Protein AF-A0A3C0GEG6-F1 (afdb_monomer_lite)

Structure (mmCIF, N/CA/C/O backbone):
data_AF-A0A3C0GEG6-F1
#
_entry.id   AF-A0A3C0GEG6-F1
#
loop_
_atom_site.group_PDB
_atom_site.id
_atom_site.type_symbol
_atom_site.label_atom_id
_atom_site.label_alt_id
_atom_site.label_comp_id
_atom_site.label_asym_id
_atom_site.label_entity_id
_atom_site.label_seq_id
_atom_site.pdbx_PDB_ins_code
_atom_site.Cartn_x
_atom_site.Cartn_y
_atom_site.Cartn_z
_atom_site.occupancy
_atom_site.B_iso_or_equiv
_atom_site.auth_seq_id
_atom_site.auth_comp_id
_atom_site.auth_asym_id
_atom_site.auth_atom_id
_atom_site.pdbx_PDB_model_num
ATOM 1 N N . MET A 1 1 ? 10.874 6.502 -2.521 1.00 79.62 1 MET A N 1
ATOM 2 C CA . MET A 1 1 ? 10.383 5.287 -1.843 1.00 79.62 1 MET A CA 1
ATOM 3 C C . MET A 1 1 ? 10.050 5.652 -0.410 1.00 79.62 1 MET A C 1
ATOM 5 O O . MET A 1 1 ? 10.951 6.096 0.298 1.00 79.62 1 MET A O 1
ATOM 9 N N . GLN A 1 2 ? 8.773 5.549 -0.055 1.00 89.81 2 GLN A N 1
ATOM 10 C CA . GLN A 1 2 ? 8.200 5.941 1.238 1.00 89.81 2 GLN A CA 1
ATOM 11 C C . GLN A 1 2 ? 8.110 4.733 2.183 1.00 89.81 2 GLN A C 1
ATOM 13 O O . GLN A 1 2 ? 8.293 3.603 1.742 1.00 89.81 2 GLN A O 1
ATOM 18 N N . GLY A 1 3 ? 7.861 4.957 3.477 1.00 93.00 3 GLY A N 1
ATOM 19 C CA . GLY A 1 3 ? 7.609 3.870 4.434 1.00 93.00 3 GLY A CA 1
ATOM 20 C C . GLY A 1 3 ? 8.816 2.971 4.723 1.00 93.00 3 GLY A C 1
ATOM 21 O O . GLY A 1 3 ? 8.634 1.797 5.023 1.00 93.00 3 GLY A O 1
ATOM 22 N N . LYS A 1 4 ? 10.052 3.483 4.606 1.00 94.38 4 LYS A N 1
ATOM 23 C CA . LYS A 1 4 ? 11.283 2.700 4.855 1.00 94.38 4 LYS A CA 1
ATOM 24 C C . LYS A 1 4 ? 11.605 2.502 6.331 1.00 94.38 4 LYS A C 1
ATOM 26 O O . LYS A 1 4 ? 12.376 1.613 6.675 1.00 94.38 4 LYS A O 1
ATOM 31 N N . THR A 1 5 ? 11.088 3.373 7.185 1.00 96.69 5 THR A N 1
ATOM 32 C CA . THR A 1 5 ? 11.257 3.289 8.634 1.00 96.69 5 THR A CA 1
ATOM 33 C C . THR A 1 5 ? 9.897 3.085 9.281 1.00 96.69 5 THR A C 1
ATOM 35 O O . THR A 1 5 ? 8.890 3.529 8.728 1.00 96.69 5 THR A O 1
ATOM 38 N N . ALA A 1 6 ? 9.872 2.473 10.468 1.00 95.31 6 ALA A N 1
ATOM 39 C CA . ALA A 1 6 ? 8.636 2.268 11.228 1.00 95.31 6 ALA A CA 1
ATOM 40 C C . ALA A 1 6 ? 7.852 3.581 11.394 1.00 95.31 6 ALA A C 1
ATOM 42 O O . ALA A 1 6 ? 6.694 3.657 11.011 1.00 95.31 6 ALA A O 1
ATOM 43 N N . LYS A 1 7 ? 8.536 4.662 11.794 1.00 97.12 7 LYS A N 1
ATOM 44 C CA . LYS A 1 7 ? 7.929 5.995 11.923 1.00 97.12 7 LYS A CA 1
ATOM 45 C C . LYS A 1 7 ? 7.302 6.512 10.622 1.00 97.12 7 LYS A C 1
ATOM 47 O O . LYS A 1 7 ? 6.269 7.167 10.654 1.00 97.12 7 LYS A O 1
ATOM 52 N N . GLN A 1 8 ? 7.936 6.279 9.470 1.00 97.31 8 GLN A N 1
ATOM 53 C CA . GLN A 1 8 ? 7.353 6.679 8.185 1.00 97.31 8 GLN A CA 1
ATOM 54 C C . GLN A 1 8 ? 6.134 5.827 7.828 1.00 97.31 8 GLN A C 1
ATOM 56 O O . GLN A 1 8 ? 5.173 6.371 7.300 1.00 97.31 8 GLN A O 1
ATOM 61 N N . ALA A 1 9 ? 6.180 4.518 8.091 1.00 97.19 9 ALA A N 1
ATOM 62 C CA . ALA A 1 9 ? 5.053 3.623 7.847 1.00 97.19 9 ALA A CA 1
ATOM 63 C C . ALA A 1 9 ? 3.850 3.983 8.736 1.00 97.19 9 ALA A C 1
ATOM 65 O O . ALA A 1 9 ? 2.743 4.086 8.222 1.00 97.19 9 ALA A O 1
ATOM 66 N N . GLU A 1 10 ? 4.080 4.286 10.017 1.00 97.94 10 GLU A N 1
ATOM 67 C CA . GLU A 1 10 ? 3.051 4.744 10.965 1.00 97.94 10 GLU A CA 1
ATOM 68 C C . GLU A 1 10 ? 2.365 6.032 10.494 1.00 97.94 10 GLU A C 1
ATOM 70 O O . GLU A 1 10 ? 1.141 6.083 10.421 1.00 97.94 10 GLU A O 1
ATOM 75 N N . ILE 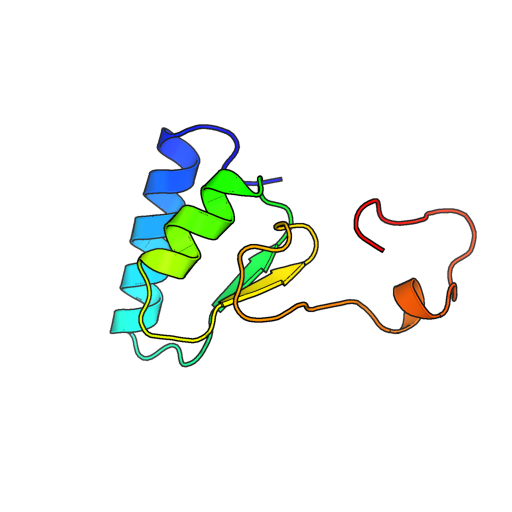A 1 11 ? 3.137 7.046 10.080 1.00 98.19 11 ILE A N 1
ATOM 76 C CA . ILE A 1 11 ? 2.568 8.299 9.551 1.00 98.19 11 ILE A CA 1
ATOM 77 C C . ILE A 1 11 ? 1.685 8.028 8.324 1.00 98.19 11 ILE A C 1
ATOM 79 O O . ILE A 1 11 ? 0.631 8.642 8.170 1.00 98.19 11 ILE A O 1
ATOM 83 N N . ILE A 1 12 ? 2.108 7.129 7.432 1.00 98.06 12 ILE A N 1
ATOM 84 C CA . ILE A 1 12 ? 1.330 6.814 6.227 1.00 98.06 12 ILE A CA 1
ATOM 85 C C . ILE A 1 12 ? 0.077 6.010 6.581 1.00 98.06 12 ILE A C 1
ATOM 87 O O . ILE A 1 12 ? -0.967 6.240 5.979 1.00 98.06 12 ILE A O 1
ATOM 91 N N . LEU A 1 13 ? 0.151 5.115 7.566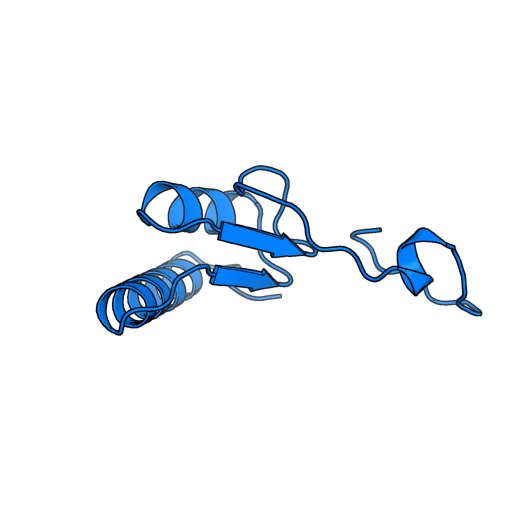 1.00 98.50 13 LEU A N 1
ATOM 92 C CA . LEU A 1 13 ? -1.008 4.388 8.075 1.00 98.50 13 LEU A CA 1
ATOM 93 C C . LEU A 1 13 ? -2.067 5.349 8.635 1.00 98.50 13 LEU A C 1
ATOM 95 O O . LEU A 1 13 ? -3.232 5.250 8.258 1.00 98.50 13 LEU A O 1
ATOM 99 N N . GLU A 1 14 ? -1.663 6.319 9.459 1.00 98.56 14 GLU A N 1
ATOM 100 C CA . GLU A 1 14 ? -2.568 7.348 9.992 1.00 98.56 14 GLU A CA 1
ATOM 101 C C . GLU A 1 14 ? -3.230 8.155 8.863 1.00 98.56 14 GLU A C 1
ATOM 103 O O . GLU A 1 14 ? -4.442 8.375 8.861 1.00 98.56 14 GLU A O 1
ATOM 108 N N . GLN A 1 15 ? -2.451 8.556 7.853 1.00 98.44 15 GLN A N 1
ATOM 109 C CA . GLN A 1 15 ? -2.970 9.259 6.675 1.00 98.44 15 GLN A CA 1
ATOM 110 C C . GLN A 1 15 ? -3.954 8.400 5.873 1.00 98.44 15 GLN A C 1
ATOM 112 O O . GLN A 1 15 ? -4.991 8.895 5.432 1.00 98.44 15 GLN A O 1
ATOM 117 N N . ALA A 1 16 ? -3.644 7.120 5.687 1.00 98.56 16 ALA A N 1
ATOM 118 C CA . ALA A 1 16 ? -4.481 6.182 4.956 1.00 98.56 16 ALA A CA 1
ATOM 119 C C . ALA A 1 16 ? -5.832 5.956 5.654 1.00 98.56 16 ALA A C 1
ATOM 121 O O . ALA A 1 16 ? -6.876 5.968 5.000 1.00 98.56 16 ALA A O 1
ATOM 122 N N . GLN A 1 17 ? -5.826 5.830 6.984 1.00 98.69 17 GLN A N 1
ATOM 123 C CA . GLN A 1 17 ? -7.042 5.728 7.793 1.00 98.69 17 GLN A CA 1
ATOM 124 C C . GLN A 1 17 ? -7.881 7.008 7.711 1.00 98.69 17 GLN A C 1
ATOM 126 O O . GLN A 1 17 ? -9.082 6.930 7.461 1.00 98.69 17 GLN A O 1
ATOM 131 N N . ALA A 1 18 ? -7.251 8.183 7.811 1.00 98.75 18 ALA A N 1
ATOM 132 C CA . ALA A 1 18 ? -7.948 9.461 7.671 1.00 98.75 18 ALA A CA 1
ATOM 133 C C . ALA A 1 18 ? -8.600 9.625 6.284 1.00 98.75 18 ALA A C 1
ATOM 135 O O . ALA A 1 18 ? -9.714 10.136 6.172 1.00 98.75 18 ALA A O 1
ATOM 136 N N . LEU A 1 19 ? -7.940 9.161 5.215 1.00 98.62 19 LEU A N 1
ATOM 137 C CA . LEU A 1 19 ? -8.516 9.154 3.867 1.00 98.62 19 LEU A CA 1
ATOM 138 C C . LEU A 1 19 ? -9.720 8.209 3.761 1.00 98.62 19 LEU A C 1
ATOM 140 O O . LEU A 1 19 ? -10.734 8.585 3.171 1.00 98.62 19 LEU A O 1
ATOM 144 N N . GLN A 1 20 ? -9.638 7.009 4.342 1.00 98.56 20 GLN A N 1
ATOM 145 C CA . GLN A 1 20 ? -10.771 6.084 4.411 1.00 98.56 20 GLN A CA 1
ATOM 146 C C . GLN A 1 20 ? -11.961 6.712 5.152 1.00 98.56 20 GLN A C 1
ATOM 148 O O . GLN A 1 20 ? -13.082 6.671 4.649 1.00 98.56 20 GLN A O 1
ATOM 153 N N . GLU A 1 21 ? -11.728 7.330 6.312 1.00 98.56 21 GLU A N 1
ATOM 154 C CA . GLU A 1 21 ? -12.768 8.020 7.088 1.00 98.56 21 GLU A CA 1
ATOM 155 C C . GLU A 1 21 ? -13.397 9.188 6.317 1.00 98.56 21 GLU A C 1
ATOM 157 O O . GLU A 1 21 ? -14.601 9.423 6.412 1.00 98.56 21 GLU A O 1
ATOM 162 N N . ALA A 1 22 ? -12.609 9.877 5.487 1.00 98.69 22 ALA A N 1
ATOM 163 C CA . ALA A 1 22 ? -13.089 10.924 4.591 1.00 98.69 22 ALA A CA 1
ATOM 164 C C . ALA A 1 22 ? -13.917 10.399 3.395 1.00 98.69 22 ALA A C 1
ATOM 166 O O . ALA A 1 22 ? -14.411 11.199 2.599 1.00 98.69 22 ALA A O 1
ATOM 167 N N . GLY A 1 23 ? -14.086 9.079 3.257 1.00 98.44 23 GLY A N 1
ATOM 168 C CA . GLY A 1 23 ? -14.896 8.451 2.210 1.00 98.44 23 GLY A CA 1
ATOM 169 C C . GLY A 1 23 ? -14.110 7.997 0.979 1.00 98.44 23 GLY A C 1
ATOM 170 O O . GLY A 1 23 ? -14.709 7.749 -0.070 1.00 98.44 23 GLY A O 1
ATOM 171 N N . CYS A 1 24 ? -12.781 7.886 1.070 1.00 98.44 24 CYS A N 1
ATOM 172 C CA . CYS A 1 24 ? -11.979 7.297 0.001 1.00 98.44 24 CYS A CA 1
ATOM 173 C C . CYS A 1 24 ? -12.436 5.855 -0.274 1.00 98.44 24 CYS A C 1
ATOM 175 O O . CYS A 1 24 ? -12.598 5.067 0.651 1.00 98.44 24 CYS A O 1
ATOM 177 N N . SER A 1 25 ? -12.670 5.506 -1.543 1.00 98.25 25 SER A N 1
ATOM 178 C CA . SER A 1 25 ? -13.208 4.187 -1.918 1.00 98.25 25 SER A CA 1
ATOM 179 C C . SER A 1 25 ? -12.135 3.141 -2.221 1.00 98.25 25 SER A C 1
ATOM 181 O O . SER A 1 25 ? -12.446 1.956 -2.233 1.00 98.25 25 SER A O 1
ATOM 183 N N . PHE A 1 26 ? -10.903 3.566 -2.503 1.00 98.19 26 PHE A N 1
ATOM 184 C CA . PHE A 1 26 ? -9.732 2.710 -2.689 1.00 98.19 26 PHE A CA 1
ATOM 185 C C . PHE A 1 26 ? -8.460 3.547 -2.536 1.00 98.19 26 PHE A C 1
ATOM 187 O O . PHE A 1 26 ? -8.461 4.738 -2.846 1.00 98.19 26 PHE A O 1
ATOM 194 N N . LEU A 1 27 ? -7.366 2.923 -2.105 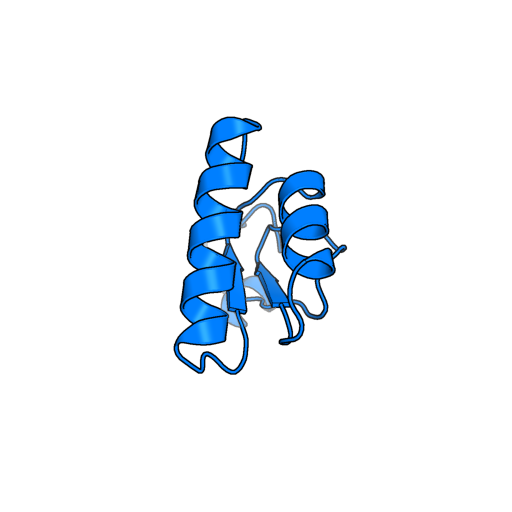1.00 98.38 27 LEU A N 1
ATOM 195 C CA . LEU A 1 27 ? -6.076 3.582 -1.905 1.00 98.38 27 LEU A CA 1
ATOM 196 C C . LEU A 1 27 ? -5.028 3.034 -2.880 1.00 98.38 27 LEU A C 1
ATOM 198 O O . LEU A 1 27 ? -5.033 1.847 -3.184 1.00 98.38 27 LEU A O 1
ATOM 202 N N . LEU A 1 28 ? -4.110 3.879 -3.354 1.00 98.19 28 LEU A N 1
ATOM 203 C CA . LEU A 1 28 ? -2.934 3.456 -4.122 1.00 98.19 28 LEU A CA 1
ATOM 204 C C . LEU A 1 28 ? -1.662 3.708 -3.305 1.00 98.19 28 LEU A C 1
ATOM 206 O O . LEU A 1 28 ? -1.398 4.843 -2.908 1.00 98.19 28 LEU A O 1
ATOM 210 N N . LEU A 1 29 ? -0.853 2.669 -3.102 1.00 97.69 29 LEU A N 1
ATOM 211 C CA . LEU A 1 29 ? 0.481 2.750 -2.512 1.00 97.69 29 LEU A CA 1
ATOM 212 C C . LEU A 1 29 ? 1.548 2.660 -3.610 1.00 97.69 29 LEU A C 1
ATOM 214 O O . LEU A 1 29 ? 1.633 1.675 -4.344 1.00 97.69 29 LEU A O 1
ATOM 218 N N . GLU A 1 30 ? 2.396 3.683 -3.708 1.00 96.62 30 GLU A N 1
ATOM 219 C CA . GLU A 1 30 ? 3.469 3.761 -4.703 1.00 96.62 30 GLU A CA 1
ATOM 220 C C . GLU A 1 30 ? 4.851 3.722 -4.044 1.00 96.62 30 GLU A C 1
ATOM 222 O O . GLU A 1 30 ? 5.174 4.530 -3.168 1.00 96.62 30 GLU A O 1
ATOM 227 N N . GLY A 1 31 ? 5.706 2.809 -4.514 1.00 94.56 31 GLY A N 1
ATOM 228 C CA . GLY A 1 31 ? 7.124 2.779 -4.165 1.00 94.56 31 GLY A CA 1
ATOM 229 C C . GLY A 1 31 ? 7.362 2.662 -2.660 1.00 94.56 31 GLY A C 1
ATOM 230 O O . GLY A 1 31 ? 7.938 3.571 -2.050 1.00 94.56 31 GLY A O 1
ATOM 231 N N . MET A 1 32 ? 6.961 1.538 -2.073 1.00 95.06 32 MET A N 1
ATOM 232 C CA . MET A 1 32 ? 6.987 1.274 -0.633 1.00 95.06 32 MET A CA 1
ATOM 233 C C . MET A 1 32 ? 7.550 -0.134 -0.347 1.00 95.06 32 MET A C 1
ATOM 235 O O . MET A 1 32 ? 7.379 -1.024 -1.178 1.00 95.06 32 MET A O 1
ATOM 239 N N . PRO A 1 33 ? 8.244 -0.375 0.786 1.00 96.94 33 PRO A N 1
ATOM 240 C CA . PRO A 1 33 ? 8.581 -1.733 1.213 1.00 96.94 33 PRO A CA 1
ATOM 241 C C . PRO A 1 33 ? 7.343 -2.622 1.354 1.00 96.94 33 PRO A C 1
ATOM 243 O O . PRO A 1 33 ? 6.291 -2.156 1.789 1.00 96.94 33 PRO A O 1
ATOM 246 N N . ARG A 1 34 ? 7.499 -3.908 1.030 1.00 97.50 34 ARG A N 1
ATOM 247 C CA . ARG A 1 34 ? 6.421 -4.906 1.068 1.00 97.50 34 ARG A CA 1
ATOM 248 C C . ARG A 1 34 ? 5.764 -4.983 2.444 1.00 97.50 34 ARG A C 1
ATOM 250 O O . ARG A 1 34 ? 4.548 -5.028 2.527 1.00 97.50 34 ARG A O 1
ATOM 257 N N . GLU A 1 35 ? 6.562 -4.968 3.505 1.00 97.75 35 GLU A N 1
ATOM 258 C CA . GLU A 1 35 ? 6.103 -5.109 4.888 1.00 97.75 35 GLU A CA 1
ATOM 259 C C . GLU A 1 35 ? 5.261 -3.904 5.328 1.00 97.75 35 GLU A C 1
ATOM 261 O O . GLU A 1 35 ? 4.233 -4.057 5.983 1.00 97.75 35 GLU A O 1
ATOM 266 N N . SER A 1 36 ? 5.667 -2.698 4.922 1.00 97.94 36 SER A N 1
ATOM 267 C CA . SER A 1 36 ? 4.912 -1.472 5.194 1.00 97.94 36 SER A CA 1
ATOM 268 C C . SER A 1 36 ? 3.589 -1.448 4.424 1.00 97.94 36 SER A C 1
ATOM 270 O O . SER A 1 36 ? 2.574 -1.021 4.966 1.00 97.94 36 SER A O 1
ATOM 272 N N . ALA A 1 37 ? 3.583 -1.929 3.177 1.00 98.19 37 ALA A N 1
ATOM 273 C CA . ALA A 1 37 ? 2.371 -2.018 2.368 1.00 98.19 37 ALA A CA 1
ATOM 274 C C . ALA A 1 37 ? 1.397 -3.091 2.882 1.00 98.19 37 ALA A C 1
ATOM 276 O O . ALA A 1 37 ? 0.193 -2.845 2.900 1.00 98.19 37 ALA A O 1
ATOM 277 N N . GLU A 1 38 ? 1.907 -4.239 3.340 1.00 98.50 38 GLU A N 1
ATOM 278 C CA . GLU A 1 38 ? 1.116 -5.302 3.978 1.00 98.50 38 GLU A CA 1
ATOM 279 C C . GLU A 1 38 ? 0.410 -4.767 5.228 1.00 98.50 38 GLU A C 1
ATOM 281 O O . GLU A 1 38 ? -0.811 -4.852 5.318 1.00 98.50 38 GLU A O 1
ATOM 286 N N . MET A 1 39 ? 1.149 -4.099 6.124 1.00 98.31 39 MET A N 1
ATOM 287 C CA . MET A 1 39 ? 0.587 -3.475 7.329 1.00 98.31 39 MET A CA 1
ATOM 288 C C . MET A 1 39 ? -0.556 -2.501 7.007 1.00 98.31 39 MET A C 1
ATOM 290 O O . MET A 1 39 ? -1.586 -2.515 7.677 1.00 98.31 39 MET A O 1
ATOM 294 N N . ILE A 1 40 ? -0.373 -1.631 6.009 1.00 98.38 40 ILE A N 1
ATOM 295 C CA . ILE A 1 40 ? -1.402 -0.652 5.634 1.00 98.38 40 ILE A CA 1
ATOM 296 C C . ILE A 1 40 ? -2.610 -1.354 5.007 1.00 98.38 40 ILE A C 1
ATOM 298 O O . ILE A 1 40 ? -3.741 -0.993 5.316 1.00 98.38 40 ILE A O 1
ATOM 302 N N . THR A 1 41 ? -2.381 -2.363 4.164 1.00 98.50 41 THR A N 1
ATOM 303 C CA . THR A 1 41 ? -3.453 -3.138 3.523 1.00 98.50 41 THR A CA 1
ATOM 304 C C . THR A 1 41 ? -4.310 -3.857 4.559 1.00 98.50 41 THR A C 1
ATOM 306 O O . THR A 1 41 ? -5.529 -3.740 4.526 1.00 98.50 41 THR A O 1
ATOM 309 N N . GLU A 1 42 ? -3.693 -4.531 5.531 1.00 98.38 42 GLU A N 1
ATOM 310 C CA . GLU A 1 42 ? -4.408 -5.260 6.588 1.00 98.38 42 GLU A CA 1
ATOM 311 C C . GLU A 1 42 ? -5.207 -4.342 7.531 1.00 98.38 42 GLU A C 1
ATOM 313 O O . GLU A 1 42 ? -6.157 -4.789 8.175 1.00 98.38 42 GLU A O 1
ATOM 318 N N . ALA A 1 43 ? -4.835 -3.064 7.628 1.00 98.44 43 ALA A N 1
ATOM 319 C CA . ALA A 1 43 ? -5.472 -2.099 8.520 1.00 98.44 43 ALA A CA 1
ATOM 320 C C . ALA A 1 43 ? -6.672 -1.356 7.903 1.00 98.44 43 ALA A C 1
ATOM 322 O O . ALA A 1 43 ? -7.396 -0.666 8.630 1.00 98.44 43 ALA A O 1
ATOM 323 N N . LEU A 1 44 ? -6.878 -1.448 6.586 1.00 98.50 44 LEU A N 1
ATOM 324 C CA . LEU A 1 44 ? -7.960 -0.762 5.879 1.00 98.50 44 LEU A CA 1
ATOM 325 C C . LEU A 1 44 ? -9.095 -1.727 5.514 1.00 98.50 44 LEU A C 1
ATOM 327 O O . LEU A 1 44 ? -8.904 -2.919 5.318 1.00 98.50 44 LEU A O 1
ATOM 331 N N . ASN A 1 45 ? -10.303 -1.178 5.405 1.00 98.50 45 ASN A N 1
ATOM 332 C CA . ASN A 1 45 ? -11.511 -1.874 4.953 1.00 98.50 45 ASN A CA 1
ATOM 333 C C . ASN A 1 45 ? -11.860 -1.550 3.488 1.00 98.50 45 ASN A C 1
ATOM 335 O O . ASN A 1 45 ? -12.894 -1.991 2.986 1.00 98.50 45 ASN A O 1
ATOM 339 N N . ILE A 1 46 ? -11.038 -0.735 2.822 1.00 98.62 46 ILE A N 1
ATOM 340 C CA . ILE A 1 46 ? -11.165 -0.370 1.407 1.00 98.62 46 ILE A CA 1
ATOM 341 C C . ILE A 1 46 ? -10.055 -1.046 0.595 1.00 98.62 46 ILE A C 1
ATOM 343 O O . ILE A 1 46 ? -8.971 -1.247 1.139 1.00 98.62 46 ILE A O 1
ATOM 347 N N . PRO A 1 47 ? -10.276 -1.349 -0.698 1.00 98.62 47 PRO A N 1
ATOM 348 C CA . PRO A 1 47 ? -9.250 -1.947 -1.541 1.00 98.62 47 PRO A CA 1
ATOM 349 C C . PRO A 1 47 ? -7.972 -1.106 -1.600 1.00 98.62 47 PRO A C 1
ATOM 351 O O . PRO A 1 47 ? -8.021 0.102 -1.859 1.00 98.62 47 PRO A O 1
ATOM 354 N N . VAL A 1 48 ? -6.829 -1.762 -1.430 1.00 98.62 48 VAL A N 1
ATOM 355 C CA . VAL A 1 48 ? -5.501 -1.166 -1.571 1.00 98.62 48 VAL A CA 1
ATOM 356 C C . VAL A 1 48 ? -4.822 -1.714 -2.820 1.00 98.62 48 VAL A C 1
ATOM 358 O O . VAL A 1 48 ? -4.589 -2.911 -2.963 1.00 98.62 48 VAL A O 1
ATOM 361 N N . TYR A 1 49 ? -4.465 -0.821 -3.735 1.00 98.44 49 TYR A N 1
ATOM 362 C CA . TYR A 1 49 ? -3.691 -1.129 -4.930 1.00 98.44 49 TYR A CA 1
ATOM 363 C C . TYR A 1 49 ? -2.231 -0.726 -4.731 1.00 98.44 49 TYR A C 1
ATOM 365 O O . TYR A 1 49 ? -1.938 0.255 -4.049 1.00 98.44 49 TYR A O 1
ATOM 373 N N . GLY A 1 50 ? -1.303 -1.451 -5.350 1.00 97.62 50 GLY A N 1
ATOM 374 C CA . GLY A 1 50 ? 0.128 -1.165 -5.265 1.00 97.62 50 GLY A CA 1
ATOM 375 C C . GLY A 1 50 ? 0.797 -1.005 -6.626 1.00 97.62 50 GLY A C 1
ATOM 376 O O . GLY A 1 50 ? 0.488 -1.737 -7.561 1.00 97.62 50 GLY A O 1
ATOM 377 N N . ILE A 1 51 ? 1.766 -0.092 -6.715 1.00 97.25 51 ILE A N 1
ATOM 378 C CA . ILE A 1 51 ? 2.781 -0.056 -7.779 1.00 97.25 51 ILE A CA 1
ATOM 379 C C . ILE A 1 51 ? 4.164 0.046 -7.135 1.00 97.25 51 ILE A C 1
ATOM 381 O O . ILE A 1 51 ? 4.496 1.016 -6.452 1.00 97.25 51 ILE A O 1
ATOM 385 N N . GLY A 1 52 ? 4.976 -1.001 -7.282 1.00 95.00 52 GLY A N 1
ATOM 386 C CA . GLY A 1 52 ? 6.249 -1.088 -6.559 1.00 95.00 52 GLY A CA 1
ATOM 387 C C . GLY A 1 52 ? 6.084 -1.081 -5.032 1.00 95.00 52 GLY A C 1
ATOM 388 O O . GLY A 1 52 ? 6.941 -0.537 -4.335 1.00 95.00 52 GLY A O 1
ATOM 389 N N . ALA A 1 53 ? 4.984 -1.655 -4.532 1.00 96.88 53 ALA A N 1
ATOM 390 C CA . ALA A 1 53 ? 4.656 -1.789 -3.108 1.00 96.88 53 ALA A CA 1
ATOM 391 C C . ALA A 1 53 ? 4.661 -3.256 -2.618 1.00 96.88 53 ALA A C 1
ATOM 393 O O . ALA A 1 53 ? 4.252 -3.548 -1.501 1.00 96.88 53 ALA A O 1
ATOM 394 N N . GLY A 1 54 ? 5.132 -4.195 -3.445 1.00 94.75 54 GLY A N 1
ATOM 395 C CA . GLY A 1 54 ? 5.061 -5.631 -3.163 1.00 94.75 54 GLY A CA 1
ATOM 396 C C . GLY A 1 54 ? 3.732 -6.267 -3.583 1.00 94.75 54 GLY A C 1
ATOM 397 O O . GLY A 1 54 ? 2.894 -5.648 -4.232 1.00 94.75 54 GLY A O 1
ATOM 398 N N . ASP A 1 55 ? 3.574 -7.539 -3.236 1.00 96.12 55 ASP A N 1
ATOM 399 C CA . ASP A 1 55 ? 2.473 -8.445 -3.601 1.00 96.12 55 ASP A CA 1
ATOM 400 C C . ASP A 1 55 ? 1.417 -8.602 -2.490 1.00 96.12 55 ASP A C 1
ATOM 402 O O . ASP A 1 55 ? 0.489 -9.392 -2.630 1.00 96.12 55 ASP A O 1
ATOM 406 N N . LYS A 1 56 ? 1.561 -7.871 -1.381 1.00 98.06 56 LYS A N 1
ATOM 407 C CA . LYS A 1 56 ? 0.695 -7.936 -0.191 1.00 98.06 56 LYS A CA 1
ATOM 408 C C . LYS A 1 56 ? -0.350 -6.818 -0.145 1.00 98.06 56 LYS A C 1
ATOM 410 O O . LYS A 1 56 ? -0.661 -6.287 0.911 1.00 98.06 56 LYS A O 1
ATOM 415 N N . VAL A 1 57 ? -0.851 -6.469 -1.321 1.00 98.44 57 VAL A N 1
ATOM 416 C CA . VAL A 1 57 ? -1.916 -5.491 -1.576 1.00 98.44 57 VAL A CA 1
ATOM 417 C C . VAL A 1 57 ? -3.044 -6.204 -2.332 1.00 98.44 57 VAL A C 1
ATOM 419 O O . VAL A 1 57 ? -2.798 -7.234 -2.964 1.00 98.44 57 VAL A O 1
ATOM 422 N N . ASP A 1 58 ? -4.260 -5.664 -2.323 1.00 98.44 58 ASP A N 1
ATOM 423 C CA . ASP A 1 58 ? -5.435 -6.298 -2.948 1.00 98.44 58 ASP A CA 1
ATOM 424 C C . ASP A 1 58 ? -5.371 -6.328 -4.480 1.00 98.44 58 ASP A C 1
ATOM 426 O O . ASP A 1 58 ? -6.009 -7.156 -5.135 1.00 98.44 58 ASP A O 1
ATOM 430 N N . GLY A 1 59 ? -4.597 -5.422 -5.076 1.00 97.44 59 GLY A N 1
ATOM 431 C CA . GLY A 1 59 ? -4.407 -5.375 -6.517 1.00 97.44 59 GLY A CA 1
ATOM 432 C C . GLY A 1 59 ? -3.139 -4.650 -6.939 1.00 97.44 59 GLY A C 1
ATOM 433 O O . GLY A 1 59 ? -2.501 -3.940 -6.166 1.00 97.44 59 GLY A O 1
ATOM 434 N N . GLN A 1 60 ? -2.771 -4.823 -8.204 1.00 96.19 60 GLN A N 1
ATOM 435 C CA . GLN A 1 60 ? -1.573 -4.221 -8.781 1.00 96.19 60 GLN A CA 1
ATOM 436 C C . GLN A 1 60 ? -1.956 -3.164 -9.812 1.00 96.19 60 GLN A C 1
ATOM 438 O O . GLN A 1 60 ? -2.840 -3.378 -10.643 1.00 96.19 60 GLN A O 1
ATOM 443 N N . LEU A 1 61 ? -1.250 -2.039 -9.774 1.00 95.38 61 LEU A N 1
ATOM 444 C CA . LEU A 1 61 ? -1.269 -1.016 -10.805 1.00 95.38 61 LEU A CA 1
ATOM 445 C C . LEU A 1 61 ? 0.066 -1.068 -11.542 1.00 95.38 61 LEU A C 1
ATOM 447 O O . LEU A 1 61 ? 1.132 -1.027 -10.935 1.00 95.38 61 LEU A O 1
ATOM 451 N N . VAL A 1 62 ? 0.008 -1.140 -12.868 1.00 92.56 62 VAL A N 1
ATOM 452 C CA . VAL A 1 62 ? 1.191 -1.084 -13.731 1.00 92.56 62 VAL A CA 1
ATOM 453 C C . VAL A 1 62 ? 0.887 -0.153 -14.895 1.00 92.56 62 VAL A C 1
ATOM 455 O O . VAL A 1 62 ? -0.217 -0.162 -15.443 1.00 92.56 62 VAL A O 1
ATOM 458 N N . ILE A 1 63 ? 1.863 0.665 -15.281 1.00 92.56 63 ILE A N 1
ATOM 459 C CA . ILE A 1 63 ? 1.735 1.531 -16.450 1.00 92.56 63 ILE A CA 1
ATOM 460 C C . ILE A 1 63 ? 1.806 0.670 -17.712 1.00 92.56 63 ILE A C 1
ATOM 462 O O . ILE A 1 63 ? 2.771 -0.058 -17.926 1.00 92.56 63 ILE A O 1
ATOM 466 N N . PHE A 1 64 ? 0.793 0.774 -18.574 1.00 93.12 64 PHE A N 1
ATOM 467 C CA . PHE A 1 64 ? 0.698 -0.030 -19.797 1.00 93.12 64 PHE A CA 1
ATOM 468 C C . PHE A 1 64 ? 1.947 0.069 -20.687 1.00 93.12 64 PHE A C 1
ATOM 470 O O . PHE A 1 64 ? 2.433 -0.945 -21.175 1.00 93.12 64 PHE A O 1
ATOM 477 N N . HIS A 1 65 ? 2.490 1.274 -20.878 1.00 91.38 65 HIS A N 1
ATOM 478 C CA . HIS A 1 65 ? 3.697 1.484 -21.683 1.00 91.38 65 HIS A CA 1
ATOM 479 C C . HIS A 1 65 ? 4.910 0.753 -21.105 1.00 91.38 65 HIS A C 1
ATOM 481 O O . HIS A 1 65 ? 5.667 0.153 -21.866 1.00 91.38 65 HIS A O 1
ATOM 487 N N . ASP A 1 66 ? 5.053 0.743 -19.778 1.00 88.94 66 ASP A N 1
ATOM 488 C CA . ASP A 1 66 ? 6.119 0.002 -19.114 1.00 88.94 66 ASP A CA 1
ATOM 489 C C . ASP A 1 66 ? 5.923 -1.507 -19.311 1.00 88.94 66 ASP A C 1
ATOM 491 O O . ASP A 1 66 ? 6.850 -2.213 -19.703 1.00 88.94 66 ASP A O 1
ATOM 495 N N . LEU A 1 67 ? 4.695 -2.002 -19.128 1.00 87.81 67 LEU A N 1
ATOM 496 C CA . LEU A 1 67 ? 4.364 -3.413 -19.341 1.00 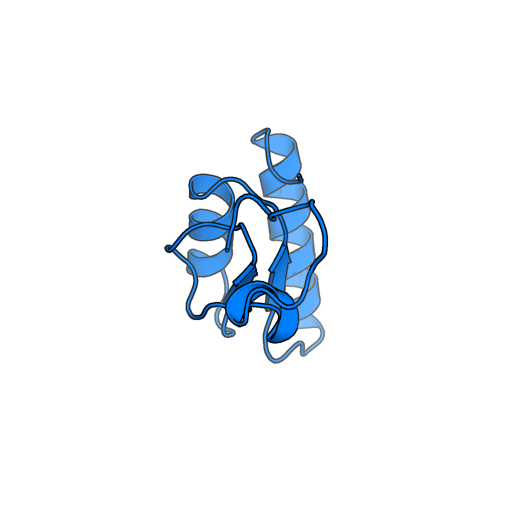87.81 67 LEU A CA 1
ATOM 497 C C . LEU A 1 67 ? 4.632 -3.863 -20.788 1.00 87.81 67 LEU A C 1
ATOM 499 O O . LEU A 1 67 ? 5.084 -4.981 -21.022 1.00 87.81 67 LEU A O 1
ATOM 503 N N . MET A 1 68 ? 4.374 -2.983 -21.757 1.00 91.81 68 MET A N 1
ATOM 504 C CA . MET A 1 68 ? 4.576 -3.241 -23.183 1.00 91.81 68 MET A CA 1
ATOM 505 C C . MET A 1 68 ? 6.006 -2.979 -23.671 1.00 91.81 68 MET A C 1
ATOM 507 O O . MET A 1 68 ? 6.283 -3.186 -24.852 1.00 91.81 68 MET A O 1
ATOM 511 N N . GLY A 1 69 ? 6.914 -2.519 -22.807 1.00 88.19 69 GLY A N 1
ATOM 512 C CA . GLY A 1 69 ? 8.287 -2.199 -23.203 1.00 88.19 69 GLY A CA 1
ATOM 513 C C . GLY A 1 69 ? 8.399 -0.992 -24.140 1.00 88.19 69 GLY A C 1
ATOM 514 O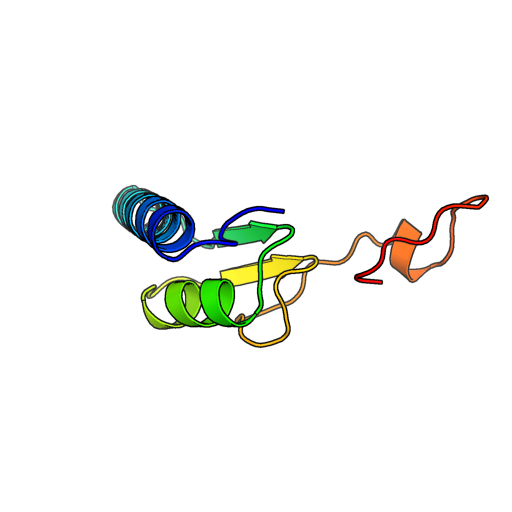 O . GLY A 1 69 ? 9.341 -0.906 -24.923 1.00 88.19 69 GLY A O 1
ATOM 515 N N . LEU A 1 70 ? 7.443 -0.060 -24.095 1.00 89.50 70 LEU A N 1
ATOM 516 C CA . LEU A 1 70 ? 7.399 1.136 -24.944 1.00 89.50 70 LEU A CA 1
ATOM 517 C C . LEU A 1 70 ? 8.250 2.277 -24.356 1.00 89.50 70 LEU A C 1
ATOM 519 O O . LEU A 1 70 ? 7.783 3.405 -24.206 1.00 89.50 70 LEU A O 1
ATOM 523 N N . PHE A 1 71 ? 9.502 1.977 -24.006 1.00 84.62 71 PHE A N 1
ATOM 524 C CA . PHE A 1 71 ? 10.474 2.924 -23.456 1.00 84.62 71 PHE A CA 1
ATOM 525 C C . PHE A 1 71 ? 11.871 2.680 -24.039 1.00 84.62 71 PHE A C 1
ATOM 527 O O . PHE A 1 71 ? 12.195 1.581 -24.477 1.00 84.62 71 PHE A O 1
ATOM 534 N N . TRP A 1 72 ? 12.698 3.727 -24.058 1.00 79.44 72 TRP A N 1
ATOM 535 C CA . TRP A 1 72 ? 13.976 3.718 -24.777 1.00 79.44 72 TRP A CA 1
ATOM 536 C C . TRP A 1 72 ? 15.075 2.933 -24.051 1.00 79.44 72 TRP A C 1
ATOM 538 O O . TRP A 1 72 ? 15.591 1.964 -24.592 1.00 79.44 72 TRP A O 1
ATOM 548 N N . GLU A 1 73 ? 15.431 3.330 -22.826 1.00 76.12 73 GLU A N 1
ATOM 549 C CA . GLU A 1 73 ? 16.558 2.717 -22.093 1.00 76.12 73 GLU A CA 1
ATOM 550 C C . GLU A 1 73 ? 16.285 2.492 -20.594 1.00 76.12 73 GLU A C 1
ATOM 552 O O . GLU A 1 73 ? 16.991 1.719 -19.948 1.00 76.12 73 GLU A O 1
ATOM 557 N N . PHE A 1 74 ? 15.261 3.129 -20.012 1.00 72.69 74 PHE A N 1
ATOM 558 C CA . PHE A 1 74 ? 14.964 3.011 -18.582 1.00 72.69 74 PHE A CA 1
ATOM 559 C C . PHE A 1 74 ? 13.853 1.995 -18.317 1.00 72.69 74 PHE A C 1
ATOM 561 O O . PHE A 1 74 ? 12.700 2.240 -18.660 1.00 72.69 74 PHE A O 1
ATOM 568 N N . LYS A 1 75 ? 14.193 0.894 -17.638 1.00 70.88 75 LYS A N 1
ATOM 569 C CA . LYS A 1 75 ? 13.217 -0.056 -17.095 1.00 70.88 75 LYS A CA 1
ATOM 570 C C . LYS A 1 75 ? 12.992 0.211 -15.603 1.00 70.88 75 LYS A C 1
ATOM 572 O O . LYS A 1 75 ? 13.920 0.088 -14.800 1.00 70.88 75 LYS A O 1
ATOM 577 N N . SER A 1 76 ? 11.756 0.533 -15.223 1.00 70.12 76 SER A N 1
ATOM 578 C CA . SER A 1 76 ? 11.351 0.607 -13.814 1.00 70.12 76 SER A CA 1
ATOM 579 C C . SER A 1 76 ? 11.574 -0.7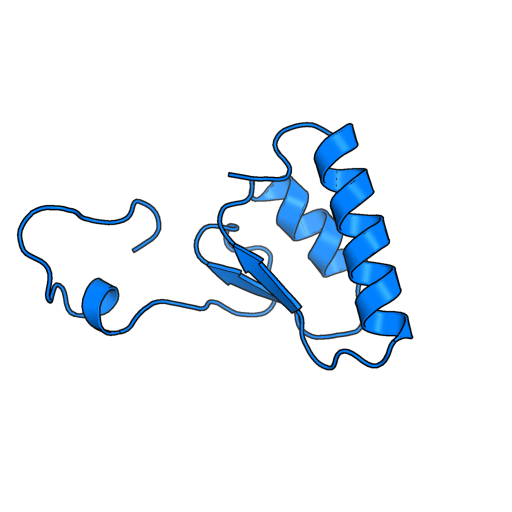32 -13.106 1.00 70.12 76 SER A C 1
ATOM 581 O O . SER A 1 76 ? 11.334 -1.798 -13.663 1.00 70.12 76 SER A O 1
ATOM 583 N N . LYS A 1 77 ? 12.015 -0.692 -11.843 1.00 75.88 77 LYS A N 1
ATOM 584 C CA . LYS A 1 77 ? 12.356 -1.901 -11.061 1.00 75.88 77 LYS A CA 1
ATOM 585 C C . LYS A 1 77 ? 11.157 -2.781 -10.685 1.00 75.88 77 LYS A C 1
ATOM 587 O O . LYS A 1 77 ? 11.356 -3.859 -10.140 1.00 75.88 77 LYS A O 1
ATOM 592 N N . PHE A 1 78 ? 9.944 -2.291 -10.901 1.00 72.75 78 PHE A N 1
ATOM 593 C CA . PHE A 1 78 ? 8.683 -2.903 -10.479 1.00 72.75 78 PHE A CA 1
ATOM 594 C C . PHE A 1 78 ? 7.803 -3.310 -11.673 1.00 72.75 78 PHE A C 1
ATOM 596 O O . PHE A 1 78 ? 6.598 -3.475 -11.513 1.00 72.75 78 PHE A O 1
ATOM 603 N N . VAL A 1 79 ? 8.420 -3.445 -12.854 1.00 66.19 79 VAL A N 1
ATOM 604 C CA . VAL A 1 79 ? 7.809 -3.883 -14.118 1.00 66.19 79 VAL A CA 1
ATOM 605 C C . VAL A 1 79 ? 8.470 -5.172 -14.593 1.00 66.19 79 VAL A C 1
ATOM 607 O O . VAL A 1 79 ? 9.725 -5.248 -14.600 1.00 66.19 79 VAL A O 1
#

Sequence (79 aa):
MQGKTAKQAEIILEQAQALQEAGCSFLLLEGMPRESAEMITEALNIPVYGIGAGDKVDGQLVIFHDLMGLFWEFKSKFV

Radius of gyration: 13.48 Å; chains: 1; bounding box: 32×19×37 Å

Secondary structure (DSSP, 8-state):
----SHHHHHHHHHHHHHHHHTT-S-EEEES--HHHHHHHHHH-SS-EEEESS-S-SSEE---HHHHTT--SS---TT-

pLDDT: mean 93.81, std 7.91, range [66.19, 98.75]

Foldseek 3Di:
DFAPDVVRLVVVLVVLVVCVVVPDQEEEDEQYDQVSQLVSQVSDPHFYEYQNNDDNGNYYDDDPCLVVVVDDPDRDPRD